Protein AF-A0A4Q3T4F9-F1 (afdb_monomer)

Solvent-accessible surface area (backbone atoms only — not comparable to full-atom values): 6175 Å² total; per-residue (Å²): 140,79,89,78,76,69,54,45,99,84,72,45,72,65,74,54,97,85,50,76,63,97,43,65,68,60,47,43,53,51,52,50,53,52,36,54,63,43,29,78,71,33,32,53,59,31,52,53,52,28,49,50,46,20,66,79,39,46,93,71,23,62,58,42,46,61,54,46,51,53,51,34,60,75,70,67,57,62,84,70,32,74,83,72,74,56,79,90,73,53,77,77,74,72,76,73,76,90,122

Mean predicted aligned error: 14.4 Å

pLDDT: mean 73.66, std 17.94, range [40.06, 94.56]

Radius of gyration: 20.24 Å; Cα contacts (8 Å, |Δi|>4): 70; chains: 1; bounding box: 50×38×46 Å

Structure (mmCIF, N/CA/C/O backbone):
data_AF-A0A4Q3T4F9-F1
#
_entry.id   AF-A0A4Q3T4F9-F1
#
loop_
_atom_site.group_PDB
_atom_site.id
_atom_site.type_symbol
_atom_site.label_atom_id
_atom_site.label_alt_id
_atom_site.label_comp_id
_atom_site.label_asym_id
_atom_site.label_entity_id
_atom_site.label_seq_id
_atom_site.pdbx_PDB_ins_code
_atom_site.Cartn_x
_atom_site.Cartn_y
_atom_site.Cartn_z
_atom_site.occupancy
_atom_site.B_iso_or_equiv
_atom_site.auth_seq_id
_atom_site.auth_comp_id
_atom_site.auth_asym_id
_atom_site.auth_atom_id
_atom_site.pdbx_PDB_model_num
ATOM 1 N N . MET A 1 1 ? 13.235 -5.411 -29.413 1.00 44.59 1 MET A N 1
ATOM 2 C CA . MET A 1 1 ? 12.449 -4.609 -28.454 1.00 44.59 1 MET A CA 1
ATOM 3 C C . MET A 1 1 ? 13.229 -3.352 -28.124 1.00 44.59 1 MET A C 1
ATOM 5 O O . MET A 1 1 ? 14.224 -3.461 -27.426 1.00 44.59 1 MET A O 1
ATOM 9 N N . ILE A 1 2 ? 12.836 -2.198 -28.664 1.00 44.75 2 ILE A N 1
ATOM 10 C CA . ILE A 1 2 ? 13.260 -0.886 -28.153 1.00 44.75 2 ILE A CA 1
ATOM 11 C C . ILE A 1 2 ? 12.055 0.035 -28.346 1.00 44.75 2 ILE A C 1
ATOM 13 O O . ILE A 1 2 ? 11.827 0.533 -29.448 1.00 44.75 2 ILE A O 1
ATOM 17 N N . GLU A 1 3 ? 11.247 0.207 -27.303 1.00 48.50 3 GLU A N 1
ATOM 18 C CA . GLU A 1 3 ? 10.220 1.247 -27.289 1.00 48.50 3 GLU A CA 1
ATOM 19 C C . GLU A 1 3 ? 10.934 2.602 -27.185 1.00 48.50 3 GLU A C 1
ATOM 21 O O . GLU A 1 3 ? 11.510 2.959 -26.159 1.00 48.50 3 GLU A O 1
ATOM 26 N N . LYS A 1 4 ? 10.984 3.339 -28.300 1.00 53.81 4 LYS A N 1
ATOM 27 C CA . LYS A 1 4 ? 11.491 4.713 -28.337 1.00 53.81 4 LYS A CA 1
ATOM 28 C C . LYS A 1 4 ? 10.391 5.635 -27.823 1.00 53.81 4 LYS A C 1
ATOM 30 O O . LYS A 1 4 ? 9.454 5.938 -28.556 1.00 53.81 4 LYS A O 1
ATOM 35 N N . HIS A 1 5 ? 10.504 6.090 -26.581 1.00 54.09 5 HIS A N 1
ATOM 36 C CA . HIS A 1 5 ? 9.630 7.148 -26.079 1.00 54.09 5 HIS A CA 1
ATOM 37 C C . HIS A 1 5 ? 9.833 8.444 -26.892 1.00 54.09 5 HIS A C 1
ATOM 39 O O . HIS A 1 5 ? 10.984 8.801 -27.173 1.00 54.09 5 HIS A O 1
ATOM 45 N N . PRO A 1 6 ? 8.754 9.153 -27.274 1.00 54.19 6 PRO A N 1
ATOM 46 C CA . PRO A 1 6 ? 8.858 10.407 -28.012 1.00 54.19 6 PRO A CA 1
ATOM 47 C C . PRO A 1 6 ? 9.466 11.514 -27.133 1.00 54.19 6 PRO A C 1
ATOM 49 O O . PRO A 1 6 ? 9.087 11.699 -25.974 1.00 54.19 6 PRO A O 1
ATOM 52 N N . LYS A 1 7 ? 10.434 12.242 -27.695 1.00 57.53 7 LYS A N 1
ATOM 53 C CA . LYS A 1 7 ? 11.098 13.407 -27.090 1.00 57.53 7 LYS A CA 1
ATOM 54 C C . LYS A 1 7 ? 10.710 14.661 -27.874 1.00 57.53 7 LYS A C 1
ATOM 56 O O . LYS A 1 7 ? 10.468 14.556 -29.073 1.00 57.53 7 LYS A O 1
ATOM 61 N N . ASP A 1 8 ? 10.638 15.806 -27.202 1.00 58.75 8 ASP A N 1
ATOM 62 C CA . ASP A 1 8 ? 10.464 17.106 -27.851 1.00 58.75 8 ASP A CA 1
ATOM 63 C C . ASP A 1 8 ? 11.755 17.562 -28.552 1.00 58.75 8 ASP A C 1
ATOM 65 O O . ASP A 1 8 ? 12.814 16.938 -28.422 1.00 58.75 8 ASP A O 1
ATOM 69 N N . ASP A 1 9 ? 11.670 18.673 -29.287 1.00 53.84 9 ASP A N 1
ATOM 70 C CA . ASP A 1 9 ? 12.782 19.259 -30.049 1.00 53.84 9 ASP A CA 1
ATOM 71 C C . ASP A 1 9 ? 13.955 19.734 -29.166 1.00 53.84 9 ASP A C 1
ATOM 73 O O . ASP A 1 9 ? 15.025 20.067 -29.673 1.00 53.84 9 ASP A O 1
ATOM 77 N N . GLN A 1 10 ? 13.790 19.735 -27.838 1.00 58.56 10 GLN A N 1
ATOM 78 C CA . GLN A 1 10 ? 14.838 20.031 -26.855 1.00 58.56 10 GLN A CA 1
ATOM 79 C C . GLN A 1 10 ? 15.413 18.756 -26.211 1.00 58.56 10 GLN A C 1
ATOM 81 O O . GLN A 1 10 ? 16.222 18.828 -25.285 1.00 58.56 10 GLN A O 1
ATOM 86 N N . GLY A 1 11 ? 15.017 17.574 -26.694 1.00 55.97 11 GLY A N 1
ATOM 87 C CA . GLY A 1 11 ? 15.456 16.279 -26.178 1.00 55.97 11 GLY A CA 1
ATOM 88 C C . GLY A 1 11 ? 14.825 15.895 -24.838 1.00 55.97 11 GLY A C 1
ATOM 89 O O . GLY A 1 11 ? 15.233 14.892 -24.239 1.00 55.97 11 GLY A O 1
ATOM 90 N N . LYS A 1 12 ? 13.834 16.652 -24.364 1.00 49.50 12 LYS A N 1
ATOM 91 C CA . LYS A 1 12 ? 13.106 16.398 -23.125 1.00 49.50 12 LYS A CA 1
ATOM 92 C C . LYS A 1 12 ? 11.921 15.477 -23.419 1.00 49.50 12 LYS A C 1
ATOM 94 O O . LYS A 1 12 ? 11.296 15.522 -24.474 1.00 49.50 12 LYS A O 1
ATOM 99 N N . LEU A 1 13 ? 11.654 14.548 -22.505 1.00 56.16 13 LEU A N 1
ATOM 100 C CA . LEU A 1 13 ? 10.551 13.599 -22.664 1.00 56.16 13 LEU A CA 1
ATOM 101 C C . LEU A 1 13 ? 9.219 14.352 -22.609 1.00 56.16 13 LEU A C 1
ATOM 103 O O . LEU A 1 13 ? 8.953 15.071 -21.642 1.00 56.16 13 LEU A O 1
ATOM 107 N N . VAL A 1 14 ? 8.387 14.168 -23.635 1.00 51.84 14 VAL A N 1
ATOM 108 C CA . VAL A 1 14 ? 7.041 14.746 -23.680 1.00 51.84 14 VAL A CA 1
ATOM 109 C C . VAL A 1 14 ? 6.177 13.982 -22.680 1.00 51.84 14 VAL A C 1
ATOM 111 O O . VAL A 1 14 ? 5.746 12.858 -22.931 1.00 51.84 14 VAL A O 1
ATOM 114 N N . MET A 1 15 ? 5.967 14.574 -21.505 1.00 48.34 15 MET A N 1
ATOM 115 C CA . MET A 1 15 ? 5.084 14.027 -20.477 1.00 48.34 15 MET A CA 1
ATOM 116 C C . MET A 1 15 ? 3.634 14.342 -20.864 1.00 48.34 15 MET A C 1
ATOM 118 O O . MET A 1 15 ? 3.201 15.490 -20.786 1.00 48.34 15 MET A O 1
ATOM 122 N N . PHE A 1 16 ? 2.879 13.328 -21.286 1.00 45.28 16 PHE A N 1
ATOM 123 C CA . PHE A 1 16 ? 1.426 13.423 -21.445 1.00 45.28 16 PHE A CA 1
ATOM 124 C C . PHE A 1 16 ? 0.743 13.621 -20.073 1.00 45.28 16 PHE A C 1
ATOM 126 O O . PHE A 1 16 ? 1.261 13.145 -19.061 1.00 45.28 16 PHE A O 1
ATOM 133 N N . PRO A 1 17 ? -0.424 14.282 -19.981 1.00 40.06 17 PRO A N 1
ATOM 134 C CA . PRO A 1 17 ? -1.203 14.283 -18.748 1.00 40.06 17 PRO A CA 1
ATOM 135 C C . PRO A 1 17 ? -1.707 12.853 -18.504 1.00 40.06 17 PRO A C 1
ATOM 137 O O . PRO A 1 17 ? -2.483 12.326 -19.295 1.00 40.06 17 PRO A O 1
ATOM 140 N N . GLY A 1 18 ? -1.188 12.205 -17.457 1.00 47.88 18 GLY A N 1
ATOM 1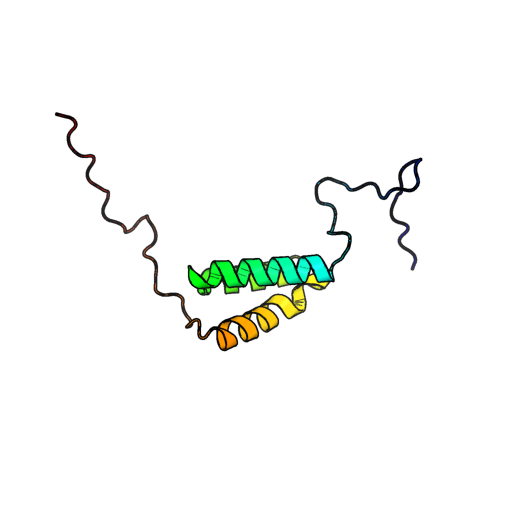41 C CA . GLY A 1 18 ? -1.270 10.750 -17.245 1.00 47.88 18 GLY A CA 1
ATOM 142 C C . GLY A 1 18 ? 0.068 10.015 -17.406 1.00 47.88 18 GLY A C 1
ATOM 143 O O . GLY A 1 18 ? 0.102 8.788 -17.346 1.00 47.88 18 GLY A O 1
ATOM 144 N N . ALA A 1 19 ? 1.172 10.741 -17.618 1.00 46.16 19 ALA A N 1
ATOM 145 C CA . ALA A 1 19 ? 2.476 10.141 -17.834 1.00 46.16 19 ALA A CA 1
ATOM 146 C C . ALA A 1 19 ? 2.952 9.338 -16.609 1.00 46.16 19 ALA A C 1
ATOM 148 O O . ALA A 1 19 ? 2.877 9.835 -15.478 1.00 46.16 19 ALA A O 1
ATOM 149 N N . PRO A 1 20 ? 3.486 8.124 -16.835 1.00 48.81 20 PRO A N 1
ATOM 150 C CA . PRO A 1 20 ? 4.146 7.339 -15.808 1.00 48.81 20 PRO A CA 1
ATOM 151 C C . PRO A 1 20 ? 5.192 8.207 -15.107 1.00 48.81 20 PRO A C 1
ATOM 153 O O . PRO A 1 20 ? 5.974 8.895 -15.765 1.00 48.81 20 PRO A O 1
ATOM 156 N N . CYS A 1 21 ? 5.210 8.186 -13.773 1.00 54.44 21 CYS A N 1
ATOM 157 C CA . CYS A 1 21 ? 6.348 8.696 -13.018 1.00 54.44 21 CYS A CA 1
ATOM 158 C C . CYS A 1 21 ? 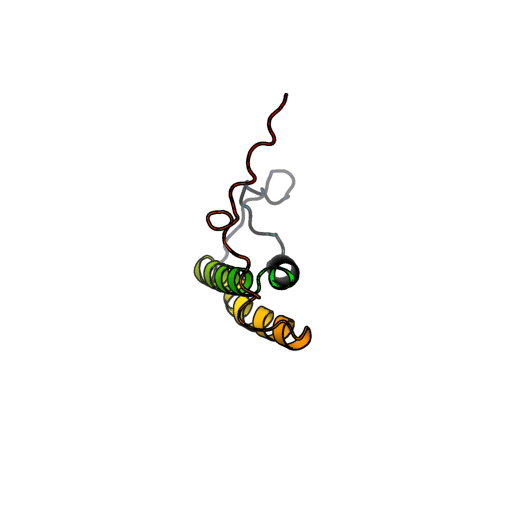7.634 8.193 -13.693 1.00 54.44 21 CYS A C 1
ATOM 160 O O . CYS A 1 21 ? 7.768 6.993 -13.935 1.00 54.44 21 CYS A O 1
ATOM 162 N N . ALA A 1 22 ? 8.564 9.100 -14.008 1.00 59.97 22 ALA A N 1
ATOM 163 C CA . ALA A 1 22 ? 9.812 8.765 -14.697 1.00 59.97 22 ALA A CA 1
ATOM 164 C C . ALA A 1 22 ? 10.671 7.735 -13.928 1.00 59.97 22 ALA A C 1
ATOM 166 O O . ALA A 1 22 ? 11.654 7.226 -14.464 1.00 59.97 22 ALA A O 1
ATOM 167 N N . GLN A 1 23 ? 10.304 7.434 -12.677 1.00 76.38 23 GLN A N 1
ATOM 168 C CA . GLN A 1 23 ? 10.975 6.510 -11.774 1.00 76.38 23 GLN A CA 1
ATOM 169 C C . GLN A 1 23 ? 9.947 5.577 -11.099 1.00 76.38 23 GLN A C 1
ATOM 171 O O . GLN A 1 23 ? 9.404 5.911 -10.044 1.00 76.38 23 GLN A O 1
ATOM 176 N N . PRO A 1 24 ? 9.684 4.379 -11.656 1.00 78.00 24 PRO A N 1
ATOM 177 C CA . PRO A 1 24 ? 8.694 3.439 -11.115 1.00 78.00 24 PRO A CA 1
ATOM 178 C C . PRO A 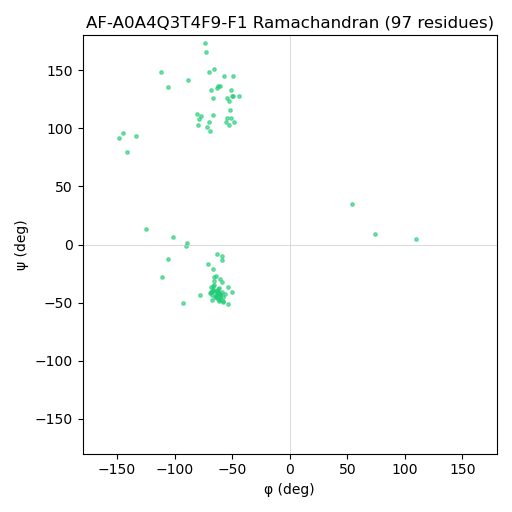1 24 ? 8.900 3.099 -9.631 1.00 78.00 24 PRO A C 1
ATOM 180 O O . PRO A 1 24 ? 7.936 3.013 -8.876 1.00 78.00 24 PRO A O 1
ATOM 183 N N . ALA A 1 25 ? 10.157 2.986 -9.190 1.00 82.00 25 ALA A N 1
ATOM 184 C CA . ALA A 1 25 ? 10.499 2.724 -7.792 1.00 82.00 25 ALA A CA 1
ATOM 185 C C . ALA A 1 25 ? 10.121 3.884 -6.852 1.00 82.00 25 ALA A C 1
ATOM 187 O O . ALA A 1 25 ? 9.639 3.658 -5.743 1.00 82.00 25 ALA A O 1
ATOM 188 N N . GLU A 1 26 ? 10.301 5.131 -7.293 1.00 86.25 26 GLU A N 1
ATOM 189 C CA . GLU A 1 26 ? 9.916 6.308 -6.509 1.00 86.25 26 GLU A CA 1
ATOM 190 C C . GLU A 1 26 ? 8.392 6.398 -6.384 1.00 86.25 26 GLU A C 1
ATOM 192 O O . GLU A 1 26 ? 7.864 6.686 -5.309 1.00 86.25 26 GLU A O 1
ATOM 197 N N . HIS A 1 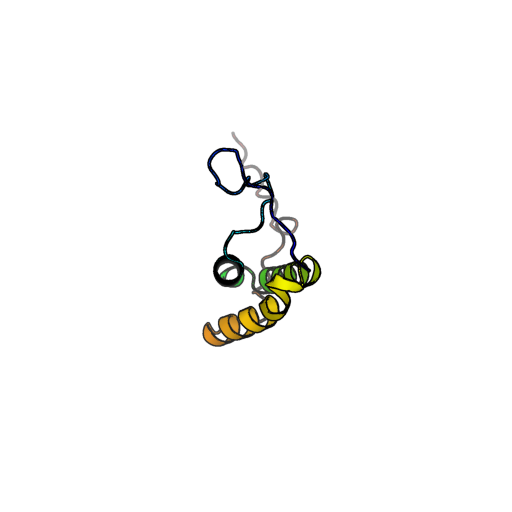27 ? 7.681 6.104 -7.475 1.00 85.94 27 HIS A N 1
ATOM 198 C CA . HIS A 1 27 ? 6.225 6.042 -7.469 1.00 85.94 27 HIS A CA 1
ATOM 199 C C . HIS A 1 27 ? 5.723 4.971 -6.506 1.00 85.94 27 HIS A C 1
ATOM 201 O O . HIS A 1 27 ? 4.899 5.278 -5.651 1.00 85.94 27 HIS A O 1
ATOM 207 N N . PHE A 1 28 ? 6.284 3.762 -6.575 1.00 89.62 28 PHE A N 1
ATOM 208 C CA . PHE A 1 28 ? 5.968 2.677 -5.651 1.00 89.62 28 PHE A CA 1
ATOM 209 C C . PHE A 1 28 ? 6.142 3.099 -4.191 1.00 89.62 28 PHE A C 1
ATOM 211 O O . PHE A 1 28 ? 5.214 2.962 -3.396 1.00 89.62 28 PHE A O 1
ATOM 218 N N . ALA A 1 29 ? 7.296 3.676 -3.845 1.00 89.94 29 ALA A N 1
ATOM 219 C CA . ALA A 1 29 ? 7.583 4.113 -2.482 1.00 89.94 29 ALA A CA 1
ATOM 220 C C . ALA A 1 29 ? 6.611 5.205 -1.998 1.00 89.94 29 ALA A C 1
ATOM 222 O O . ALA A 1 29 ? 6.143 5.163 -0.859 1.00 89.94 29 ALA A O 1
ATOM 223 N N . LYS A 1 30 ? 6.271 6.168 -2.865 1.00 91.81 30 LYS A N 1
ATOM 224 C CA . LYS A 1 30 ? 5.286 7.218 -2.563 1.00 91.81 30 LYS A CA 1
ATOM 225 C C . LYS A 1 30 ? 3.891 6.640 -2.354 1.00 91.81 30 LYS A C 1
ATOM 227 O O . LYS A 1 30 ? 3.231 7.006 -1.385 1.00 91.81 30 LYS A O 1
ATOM 232 N N . THR A 1 31 ? 3.460 5.730 -3.224 1.00 92.06 31 THR A N 1
ATOM 233 C CA . THR A 1 31 ? 2.164 5.055 -3.109 1.00 92.06 31 THR A CA 1
ATOM 234 C C . THR A 1 31 ? 2.090 4.232 -1.829 1.00 92.06 31 THR A C 1
ATOM 236 O O . THR A 1 31 ? 1.119 4.359 -1.090 1.00 92.06 31 THR A O 1
ATOM 239 N N . LEU A 1 32 ? 3.127 3.449 -1.517 1.00 93.88 32 LEU A N 1
ATOM 240 C CA . LEU A 1 32 ? 3.197 2.673 -0.281 1.00 93.88 32 LEU A CA 1
ATOM 241 C C . LEU A 1 32 ? 3.090 3.577 0.950 1.00 93.88 32 LEU A C 1
ATOM 243 O O . LEU A 1 32 ? 2.251 3.336 1.813 1.00 93.88 32 LEU A O 1
ATOM 247 N N . ARG A 1 33 ? 3.878 4.6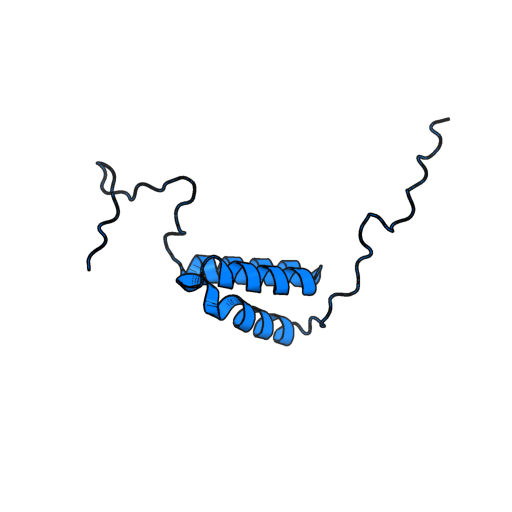58 1.003 1.00 93.81 33 ARG A N 1
ATOM 248 C CA . ARG A 1 33 ? 3.827 5.622 2.109 1.00 93.81 33 ARG A CA 1
ATOM 249 C C . ARG A 1 33 ? 2.435 6.228 2.273 1.00 93.81 33 ARG A C 1
ATOM 251 O O . ARG A 1 33 ? 1.926 6.291 3.384 1.00 93.81 33 ARG A O 1
ATOM 258 N N . HIS A 1 34 ? 1.810 6.622 1.169 1.00 94.06 34 HIS A N 1
ATOM 259 C CA . HIS A 1 34 ? 0.466 7.184 1.185 1.00 94.06 34 HIS A CA 1
ATOM 260 C C . HIS A 1 34 ? -0.573 6.200 1.737 1.00 94.06 34 HIS A C 1
ATOM 262 O O . HIS A 1 34 ? -1.428 6.584 2.529 1.00 94.06 34 HIS A O 1
ATOM 268 N N . LEU A 1 35 ? -0.484 4.925 1.352 1.00 92.75 35 LEU A N 1
ATOM 269 C CA . LEU A 1 35 ? -1.378 3.883 1.853 1.00 92.75 35 LEU A CA 1
ATOM 270 C C . LEU A 1 35 ? -1.148 3.585 3.335 1.00 92.75 35 LEU A C 1
ATOM 272 O O . LEU A 1 35 ? -2.114 3.353 4.052 1.00 92.75 35 LEU A O 1
ATOM 276 N N . VAL A 1 36 ? 0.099 3.633 3.805 1.00 93.81 36 VAL A N 1
ATOM 277 C CA . VAL A 1 36 ? 0.426 3.499 5.232 1.00 93.81 36 VAL A CA 1
ATOM 278 C C . VAL A 1 36 ? -0.160 4.656 6.043 1.00 93.81 36 VAL A C 1
ATOM 280 O O . VAL A 1 36 ? -0.783 4.412 7.075 1.00 93.81 36 VAL A O 1
ATOM 283 N N . ASP A 1 37 ? -0.023 5.896 5.566 1.00 90.56 37 ASP A N 1
ATOM 284 C CA . ASP A 1 37 ? -0.622 7.069 6.213 1.00 90.56 37 ASP A CA 1
ATOM 285 C C . ASP A 1 37 ? -2.156 6.931 6.275 1.00 90.56 37 ASP A C 1
ATOM 287 O O . ASP A 1 37 ? -2.767 7.161 7.318 1.00 90.56 37 ASP A O 1
ATOM 291 N N . PHE A 1 38 ? -2.783 6.468 5.187 1.00 87.44 38 PHE A N 1
ATOM 292 C CA . PHE A 1 38 ? -4.221 6.192 5.152 1.00 87.44 38 PHE A CA 1
ATOM 293 C C . PHE A 1 38 ? -4.644 5.041 6.062 1.00 87.44 38 PHE A C 1
ATOM 295 O O . PHE A 1 38 ? -5.724 5.095 6.644 1.00 87.44 38 PHE A O 1
ATOM 302 N N . ALA A 1 39 ? -3.812 4.014 6.217 1.00 89.00 39 ALA A N 1
ATOM 303 C CA . ALA A 1 39 ? -4.142 2.850 7.027 1.00 89.00 39 ALA A CA 1
ATOM 304 C C . ALA A 1 39 ? -4.256 3.163 8.524 1.00 89.00 39 ALA A C 1
ATOM 306 O O . ALA A 1 39 ? -4.921 2.422 9.247 1.00 89.00 39 ALA A O 1
ATOM 307 N N . GLN A 1 40 ? -3.659 4.268 8.984 1.00 86.06 40 GLN A N 1
ATOM 308 C CA . GLN A 1 40 ? -3.873 4.781 10.340 1.00 86.06 40 GLN A CA 1
ATOM 309 C C . GLN A 1 40 ? -5.327 5.221 10.570 1.00 86.06 40 GLN A C 1
ATOM 311 O O . GLN A 1 40 ? -5.802 5.194 11.703 1.00 86.06 40 GLN A O 1
ATOM 316 N N . LEU A 1 41 ? -6.026 5.623 9.503 1.00 86.00 41 LEU A N 1
ATOM 317 C CA . LEU A 1 41 ? -7.445 5.979 9.524 1.00 86.00 41 LEU A CA 1
ATOM 318 C C . LEU A 1 41 ? -8.314 4.765 9.185 1.00 86.00 41 LEU A C 1
ATOM 320 O O . LEU A 1 41 ? -9.254 4.453 9.908 1.00 86.00 41 LEU A O 1
ATOM 324 N N . ASP A 1 42 ? -7.988 4.086 8.083 1.00 86.50 42 ASP A N 1
ATOM 325 C CA . ASP A 1 42 ? -8.722 2.931 7.578 1.00 86.50 42 ASP A CA 1
ATOM 326 C C . ASP A 1 42 ? -7.787 1.939 6.865 1.00 86.50 42 ASP A C 1
ATOM 328 O O . ASP A 1 42 ? -7.530 2.002 5.658 1.00 86.50 42 ASP A O 1
ATOM 332 N N . ALA A 1 43 ? -7.282 0.978 7.636 1.00 87.44 43 ALA A N 1
ATOM 333 C CA . ALA A 1 43 ? -6.510 -0.152 7.136 1.00 87.44 43 ALA A CA 1
ATOM 334 C C . ALA A 1 43 ? -7.272 -1.013 6.109 1.00 87.44 43 ALA A C 1
ATOM 336 O O . ALA A 1 43 ? -6.646 -1.557 5.201 1.00 87.44 43 ALA A O 1
ATOM 337 N N . GLY A 1 44 ? -8.600 -1.141 6.215 1.00 86.81 44 GLY A N 1
ATOM 338 C CA . GLY A 1 44 ? -9.396 -1.937 5.277 1.00 86.81 44 GLY A CA 1
ATOM 339 C C . GLY A 1 44 ? -9.411 -1.309 3.886 1.00 86.81 4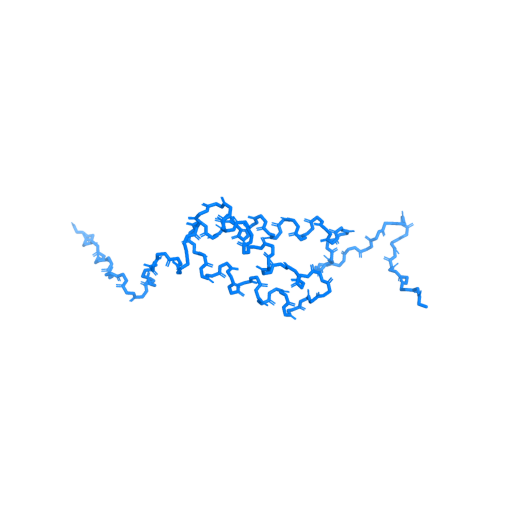4 GLY A C 1
ATOM 340 O O . GLY A 1 44 ? -9.116 -1.979 2.892 1.00 86.81 44 GLY A O 1
ATOM 341 N N . TYR A 1 45 ? -9.663 -0.001 3.828 1.00 87.94 45 TYR A N 1
ATOM 342 C CA . TYR A 1 45 ? -9.595 0.769 2.590 1.00 87.94 45 TYR A CA 1
ATOM 343 C C . TYR A 1 45 ? -8.192 0.737 1.971 1.00 87.94 45 TYR A C 1
ATOM 345 O O . TYR A 1 45 ? -8.056 0.478 0.774 1.00 87.94 45 TYR A O 1
ATOM 353 N N . ALA A 1 46 ? -7.140 0.929 2.775 1.00 90.31 46 ALA A N 1
ATOM 354 C CA . ALA A 1 46 ? -5.763 0.902 2.284 1.00 90.31 46 ALA A CA 1
ATOM 355 C C . ALA A 1 46 ? -5.400 -0.446 1.626 1.00 90.31 46 ALA A C 1
ATOM 357 O O . ALA A 1 46 ? -4.781 -0.469 0.561 1.00 90.31 46 ALA A O 1
ATOM 358 N N . ILE A 1 47 ? -5.837 -1.566 2.213 1.00 90.62 47 ILE A N 1
ATOM 359 C CA . ILE A 1 47 ? -5.627 -2.917 1.664 1.00 90.62 47 ILE A CA 1
ATOM 360 C C . ILE A 1 47 ? -6.410 -3.124 0.359 1.00 90.62 47 ILE A C 1
ATOM 362 O O . ILE A 1 47 ? -5.852 -3.653 -0.610 1.00 90.62 47 ILE A O 1
ATOM 366 N N . SER A 1 48 ? -7.676 -2.687 0.304 1.00 88.88 48 SER A N 1
ATOM 367 C CA . SER A 1 48 ? -8.477 -2.739 -0.931 1.00 88.88 48 SER A CA 1
ATOM 368 C C . SER A 1 48 ? -7.787 -1.959 -2.044 1.00 88.88 48 SER A C 1
ATOM 370 O O . SER A 1 48 ? -7.554 -2.482 -3.133 1.00 88.88 48 SER A O 1
ATOM 372 N N . ARG A 1 49 ? -7.352 -0.731 -1.739 1.00 90.62 49 ARG A N 1
ATOM 373 C CA . ARG A 1 49 ? -6.725 0.153 -2.719 1.00 90.62 49 ARG A CA 1
ATOM 374 C C . ARG A 1 49 ? -5.370 -0.362 -3.201 1.00 90.62 49 ARG A C 1
ATOM 376 O O . ARG A 1 49 ? -5.051 -0.211 -4.382 1.00 90.62 49 ARG A O 1
ATOM 383 N N . ALA A 1 50 ? -4.585 -0.995 -2.328 1.00 92.19 50 ALA A N 1
ATOM 384 C CA . ALA A 1 50 ? -3.354 -1.680 -2.721 1.00 92.19 50 ALA A CA 1
ATOM 385 C C . ALA A 1 50 ? -3.629 -2.816 -3.722 1.00 92.19 50 ALA A C 1
ATOM 387 O O . ALA A 1 50 ? -2.922 -2.939 -4.722 1.00 92.19 50 ALA A O 1
ATOM 388 N N . SER A 1 51 ? -4.677 -3.610 -3.479 1.00 91.44 51 SER A N 1
ATOM 389 C CA . SER A 1 51 ? -5.069 -4.744 -4.329 1.00 91.44 51 SER A CA 1
ATOM 390 C C . SER A 1 51 ? -5.602 -4.295 -5.693 1.00 91.44 51 SER A C 1
ATOM 392 O O . SER A 1 51 ? -5.249 -4.875 -6.723 1.00 91.44 51 SER A O 1
ATOM 394 N N . GLU A 1 52 ? -6.400 -3.226 -5.718 1.00 89.31 52 GLU A N 1
ATOM 395 C CA . GLU A 1 52 ? -6.848 -2.571 -6.953 1.00 89.31 52 GLU A CA 1
ATOM 396 C C . GLU A 1 52 ? -5.654 -2.049 -7.757 1.00 89.31 52 GLU A C 1
ATOM 398 O O . GLU A 1 52 ? -5.517 -2.366 -8.933 1.00 89.31 52 GLU A O 1
ATOM 403 N N . SER A 1 53 ? -4.724 -1.342 -7.107 1.00 88.12 53 SER A N 1
ATOM 404 C CA . SER A 1 53 ? -3.542 -0.776 -7.774 1.00 88.12 53 SER A CA 1
ATOM 405 C C . SER A 1 53 ? -2.634 -1.863 -8.369 1.00 88.12 53 SER A C 1
ATOM 407 O O . SER A 1 53 ? -2.103 -1.700 -9.469 1.00 88.12 53 SER A O 1
ATOM 409 N N . ALA A 1 54 ? -2.483 -2.994 -7.668 1.00 90.06 54 ALA A N 1
ATOM 410 C CA . ALA A 1 54 ? -1.770 -4.172 -8.160 1.00 90.06 54 ALA A CA 1
ATOM 411 C C . ALA A 1 54 ? -2.467 -4.837 -9.359 1.00 90.06 54 ALA A C 1
ATOM 413 O O . ALA A 1 54 ? -1.797 -5.409 -10.220 1.00 90.06 54 ALA A O 1
ATOM 414 N N . SER A 1 55 ? -3.798 -4.756 -9.425 1.00 85.69 55 SER A N 1
ATOM 415 C CA . SER A 1 55 ? -4.597 -5.288 -10.534 1.00 85.69 55 SER A CA 1
ATOM 416 C C . SER A 1 55 ? -4.546 -4.371 -11.759 1.00 85.69 55 SER A C 1
ATOM 418 O O . SER A 1 55 ? -4.336 -4.856 -12.869 1.00 85.69 55 SER A O 1
ATOM 420 N N . ASP A 1 56 ? -4.659 -3.057 -11.549 1.00 85.81 56 ASP A N 1
ATOM 421 C CA . ASP A 1 56 ? -4.637 -2.033 -12.601 1.00 85.81 56 ASP A CA 1
ATOM 422 C C . ASP A 1 56 ? -3.265 -1.937 -13.281 1.00 85.81 56 ASP A C 1
ATOM 424 O O . ASP A 1 56 ? -3.170 -1.778 -14.498 1.00 85.81 56 ASP A O 1
ATOM 428 N N . ASN A 1 57 ? -2.181 -2.039 -12.505 1.00 84.25 57 ASN A N 1
ATOM 429 C CA . ASN A 1 57 ? -0.822 -2.006 -13.036 1.00 84.25 57 ASN A CA 1
ATOM 430 C C . ASN A 1 57 ? 0.098 -2.986 -12.302 1.00 84.25 57 ASN A C 1
ATOM 432 O O . ASN A 1 57 ? 0.937 -2.628 -11.468 1.00 84.25 57 ASN A O 1
ATOM 436 N N . ARG A 1 58 ? -0.030 -4.254 -12.691 1.00 83.06 58 ARG A N 1
ATOM 437 C CA . ARG A 1 58 ? 0.747 -5.367 -12.137 1.00 83.06 58 ARG A CA 1
ATOM 438 C C . ARG A 1 58 ? 2.254 -5.216 -12.330 1.00 83.06 58 ARG A C 1
ATOM 440 O O . ARG A 1 58 ? 3.020 -5.690 -11.503 1.00 83.06 58 ARG A O 1
ATOM 447 N N . LEU A 1 59 ? 2.686 -4.547 -13.396 1.00 81.81 59 LEU A N 1
ATOM 448 C CA . LEU A 1 59 ? 4.105 -4.383 -13.717 1.00 81.81 59 LEU A CA 1
ATOM 449 C C . LEU A 1 59 ? 4.827 -3.526 -12.668 1.00 81.81 59 LEU A C 1
ATOM 451 O O . LEU A 1 59 ? 6.027 -3.677 -12.465 1.00 81.81 59 LEU A O 1
ATOM 455 N N . TRP A 1 60 ? 4.094 -2.621 -12.016 1.00 81.69 60 TRP A N 1
ATOM 456 C CA . TRP A 1 60 ? 4.645 -1.655 -11.069 1.00 81.69 60 TRP A CA 1
ATOM 457 C C . TRP A 1 60 ? 4.239 -1.915 -9.623 1.00 81.69 60 TRP A C 1
ATOM 459 O O . TRP A 1 60 ? 4.983 -1.551 -8.719 1.00 81.69 60 TRP A O 1
ATOM 469 N N . PHE A 1 61 ? 3.074 -2.524 -9.397 1.00 88.50 61 PHE A N 1
ATOM 470 C CA . PHE A 1 61 ? 2.474 -2.639 -8.068 1.00 88.50 61 PHE A CA 1
ATOM 471 C C . PHE A 1 61 ? 2.154 -4.074 -7.645 1.00 88.50 61 PHE A C 1
ATOM 473 O O . PHE A 1 61 ? 1.458 -4.249 -6.650 1.00 88.50 61 PHE A O 1
ATOM 480 N N . ALA A 1 62 ? 2.658 -5.103 -8.342 1.00 88.12 62 ALA A N 1
ATOM 481 C CA . ALA A 1 62 ? 2.432 -6.500 -7.946 1.00 88.12 62 ALA A CA 1
ATOM 482 C C . ALA A 1 62 ? 2.760 -6.759 -6.465 1.00 88.12 62 ALA A C 1
ATOM 484 O O . ALA A 1 62 ? 1.991 -7.427 -5.778 1.00 88.12 62 ALA A O 1
ATOM 485 N N . ASP A 1 63 ? 3.850 -6.169 -5.972 1.00 92.00 63 ASP A N 1
ATOM 486 C CA . ASP A 1 63 ? 4.329 -6.366 -4.601 1.00 92.00 63 ASP A CA 1
ATOM 487 C C . ASP A 1 63 ? 3.750 -5.354 -3.599 1.00 92.00 63 ASP A C 1
ATOM 489 O O . ASP A 1 63 ? 4.038 -5.425 -2.405 1.00 92.00 63 ASP A O 1
ATOM 493 N N . LEU A 1 64 ? 2.918 -4.408 -4.050 1.00 92.31 64 LEU A N 1
ATOM 494 C CA . LEU A 1 64 ? 2.376 -3.341 -3.204 1.00 92.31 64 LEU A CA 1
ATOM 495 C C . LEU A 1 64 ? 1.527 -3.876 -2.034 1.00 92.31 64 LEU A C 1
ATOM 497 O O . LEU A 1 64 ? 1.714 -3.384 -0.920 1.00 92.31 64 LEU A O 1
ATOM 501 N N . PRO A 1 65 ? 0.645 -4.884 -2.212 1.00 93.94 65 PRO A N 1
ATOM 502 C CA . PRO A 1 65 ? -0.127 -5.435 -1.098 1.00 93.94 65 PRO A CA 1
ATOM 503 C C . PRO A 1 65 ? 0.758 -6.102 -0.041 1.00 93.94 65 PRO A C 1
ATOM 505 O O . PRO A 1 65 ? 0.531 -5.921 1.153 1.00 93.94 65 PRO A O 1
ATOM 508 N N . ALA A 1 66 ? 1.789 -6.836 -0.471 1.00 93.94 66 ALA A N 1
ATOM 509 C CA . ALA A 1 66 ? 2.728 -7.499 0.430 1.00 93.94 66 ALA A CA 1
ATOM 510 C C . ALA A 1 66 ? 3.608 -6.483 1.173 1.00 93.94 66 ALA A C 1
ATOM 512 O O . ALA A 1 66 ? 3.804 -6.596 2.380 1.00 93.94 66 ALA A O 1
ATOM 513 N N . ALA A 1 67 ? 4.090 -5.449 0.479 1.00 94.56 67 ALA A N 1
ATOM 514 C CA . ALA A 1 67 ? 4.853 -4.372 1.101 1.00 94.56 67 ALA A CA 1
ATOM 515 C C . ALA A 1 67 ? 4.014 -3.600 2.133 1.00 94.56 67 ALA A C 1
ATOM 517 O O . ALA A 1 67 ? 4.501 -3.290 3.219 1.00 94.56 67 ALA A O 1
ATOM 518 N N . LEU A 1 68 ? 2.737 -3.344 1.828 1.00 94.25 68 LEU A N 1
ATOM 519 C CA . LEU A 1 68 ? 1.813 -2.733 2.779 1.00 94.25 68 LEU A CA 1
ATOM 520 C C . LEU A 1 68 ? 1.601 -3.634 4.001 1.00 94.25 68 LEU A C 1
ATOM 522 O O . LEU A 1 68 ? 1.650 -3.144 5.121 1.00 94.25 68 LEU A O 1
ATOM 526 N N . ASP A 1 69 ? 1.420 -4.943 3.816 1.00 92.44 69 ASP A N 1
ATOM 527 C CA . ASP A 1 69 ? 1.260 -5.904 4.916 1.00 92.44 69 ASP A CA 1
ATOM 528 C C . ASP A 1 69 ? 2.426 -5.874 5.918 1.00 92.44 69 ASP A C 1
ATOM 530 O O . ASP A 1 69 ? 2.214 -5.855 7.136 1.00 92.44 69 ASP A O 1
ATOM 534 N N . VAL A 1 70 ? 3.655 -5.788 5.403 1.00 93.62 70 VAL A N 1
ATOM 535 C CA . VAL A 1 70 ? 4.869 -5.657 6.217 1.00 93.62 70 VAL A CA 1
ATOM 536 C C . VAL A 1 70 ? 4.854 -4.361 7.029 1.00 93.62 70 VAL A C 1
ATOM 538 O O . VAL A 1 70 ? 5.108 -4.395 8.234 1.00 93.62 70 VAL A O 1
ATOM 541 N N . GLU A 1 71 ? 4.523 -3.226 6.408 1.00 93.69 71 GLU A N 1
ATOM 542 C CA . GLU A 1 71 ? 4.479 -1.932 7.101 1.00 93.69 71 GLU A CA 1
ATOM 543 C C . GLU A 1 71 ? 3.358 -1.863 8.147 1.00 93.69 71 GLU A C 1
ATOM 545 O O . GLU A 1 71 ? 3.577 -1.373 9.255 1.00 93.69 71 GLU A O 1
ATOM 550 N N . LEU A 1 72 ? 2.177 -2.414 7.854 1.00 91.38 72 LEU A N 1
ATOM 551 C CA . LEU A 1 72 ? 1.078 -2.482 8.824 1.00 91.38 72 LEU A CA 1
ATOM 552 C C . LEU A 1 72 ? 1.457 -3.321 10.045 1.00 91.38 72 LEU A C 1
ATOM 554 O O . LEU A 1 72 ? 1.207 -2.909 11.179 1.00 91.38 72 LEU A O 1
ATOM 558 N N . SER A 1 73 ? 2.108 -4.464 9.814 1.00 90.25 73 SER A N 1
ATOM 559 C CA . SER A 1 73 ? 2.609 -5.335 10.880 1.00 90.25 73 SER A CA 1
ATOM 560 C C . SER A 1 73 ? 3.683 -4.632 11.713 1.00 90.25 73 SER A C 1
ATOM 562 O O . SER A 1 73 ? 3.643 -4.670 12.941 1.00 90.25 73 SER A O 1
ATOM 564 N N . ARG A 1 74 ? 4.610 -3.925 11.055 1.00 92.56 74 ARG A N 1
ATOM 565 C CA . ARG A 1 74 ? 5.667 -3.134 11.700 1.00 92.56 74 ARG A CA 1
ATOM 566 C C . ARG A 1 74 ? 5.104 -2.013 12.578 1.00 92.56 74 ARG A C 1
ATOM 568 O O . ARG A 1 74 ? 5.666 -1.731 13.633 1.00 92.56 74 ARG A O 1
ATOM 575 N N . LEU A 1 75 ? 4.016 -1.376 12.149 1.00 89.56 75 LEU A N 1
ATOM 576 C CA . LEU A 1 75 ? 3.352 -0.288 12.873 1.00 89.56 75 LEU A CA 1
ATOM 577 C C . LEU A 1 75 ? 2.274 -0.770 13.856 1.00 89.56 75 LEU A C 1
ATOM 579 O O . LEU A 1 75 ? 1.650 0.055 14.520 1.00 89.56 75 LEU A O 1
ATOM 583 N N . ASN A 1 76 ? 2.064 -2.085 13.973 1.00 88.75 76 ASN A N 1
ATOM 584 C CA . ASN A 1 76 ? 1.038 -2.698 14.818 1.00 88.75 76 ASN A CA 1
ATOM 585 C C . ASN A 1 76 ? -0.386 -2.163 14.538 1.00 88.75 76 ASN A C 1
ATOM 587 O O . ASN A 1 76 ? -1.205 -2.021 15.449 1.00 88.75 76 ASN A O 1
ATOM 591 N N . ILE A 1 77 ? -0.681 -1.849 13.271 1.00 83.62 77 ILE A N 1
ATOM 592 C CA . ILE A 1 77 ? -2.006 -1.403 12.826 1.00 83.62 77 ILE A CA 1
ATOM 593 C C . ILE A 1 77 ? -2.890 -2.645 12.658 1.00 83.62 77 ILE A C 1
ATOM 595 O O . ILE A 1 77 ? -2.643 -3.486 11.791 1.00 83.62 77 ILE A O 1
ATOM 599 N N . GLN A 1 78 ? -3.909 -2.784 13.510 1.00 74.12 78 GLN A N 1
ATOM 600 C CA . GLN A 1 78 ? -4.777 -3.964 13.527 1.00 74.12 78 GLN A CA 1
ATOM 601 C C . GLN A 1 78 ? -5.686 -4.061 12.293 1.00 74.12 78 GLN A C 1
ATOM 603 O O . GLN A 1 78 ? -6.141 -3.062 11.735 1.00 74.12 78 GLN A O 1
ATOM 608 N N . ARG A 1 79 ? -5.975 -5.309 11.900 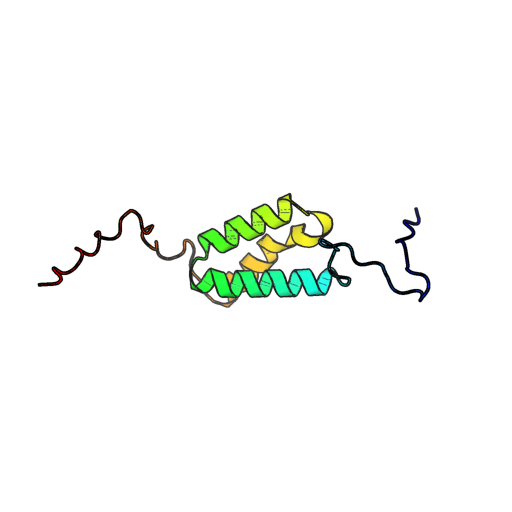1.00 66.94 79 ARG A N 1
ATOM 609 C CA . ARG A 1 79 ? -6.963 -5.667 10.878 1.00 66.94 79 ARG A CA 1
ATOM 610 C C . ARG A 1 79 ? -8.214 -6.252 11.540 1.00 66.94 79 ARG A C 1
ATOM 612 O O . ARG A 1 79 ? -8.060 -7.160 12.356 1.00 66.94 79 ARG A O 1
ATOM 619 N N . PRO A 1 80 ? -9.431 -5.851 11.134 1.00 60.09 80 PRO A N 1
ATOM 620 C CA . PRO A 1 80 ? -9.765 -4.720 10.261 1.00 60.09 80 PRO A CA 1
ATOM 621 C C . PRO A 1 80 ? -9.569 -3.374 10.979 1.00 60.09 80 PRO A C 1
ATOM 623 O O . PRO A 1 80 ? -9.462 -3.338 12.204 1.00 60.09 80 PRO A O 1
ATOM 626 N N . ALA A 1 81 ? -9.548 -2.272 10.220 1.00 52.91 81 ALA A N 1
ATOM 627 C CA . ALA A 1 81 ? -9.641 -0.936 10.805 1.00 52.91 81 AL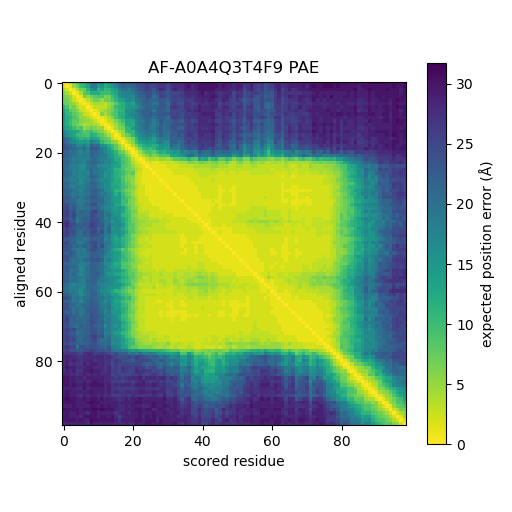A A CA 1
ATOM 628 C C . ALA A 1 81 ? -10.817 -0.877 11.797 1.00 52.91 81 ALA A C 1
ATOM 630 O O . ALA A 1 81 ? -11.842 -1.524 11.538 1.00 52.91 81 ALA A O 1
ATOM 631 N N . PRO A 1 82 ? -10.715 -0.126 12.910 1.00 54.50 82 PRO A N 1
ATOM 632 C CA . PRO A 1 82 ? -11.877 0.127 13.747 1.00 54.50 82 PRO A CA 1
ATOM 633 C C . PRO A 1 82 ? -12.983 0.671 12.844 1.00 54.50 82 PRO A C 1
ATOM 635 O O . PRO A 1 82 ? -12.765 1.628 12.109 1.00 54.50 82 PRO A O 1
ATOM 638 N N . PHE A 1 83 ? -14.134 0.000 12.839 1.00 53.25 83 PHE A N 1
ATOM 639 C CA . PHE A 1 83 ? -15.271 0.353 11.998 1.00 53.25 83 PHE A CA 1
ATOM 640 C C . PHE A 1 83 ? -15.624 1.830 12.213 1.00 53.25 83 PHE A C 1
ATOM 642 O O . PHE A 1 83 ? -16.226 2.187 13.225 1.00 53.25 83 PHE A O 1
ATOM 649 N N . ILE A 1 84 ? -15.232 2.695 11.276 1.00 56.66 84 ILE A N 1
ATOM 650 C CA . ILE A 1 84 ? -15.754 4.054 11.207 1.00 56.66 84 ILE A CA 1
ATOM 651 C C . ILE A 1 84 ? -17.136 3.894 10.593 1.00 56.66 84 ILE A C 1
ATOM 653 O O . ILE A 1 84 ? -17.264 3.489 9.436 1.00 56.66 84 ILE A O 1
ATOM 657 N N . GLU A 1 85 ? -18.177 4.133 11.393 1.00 49.69 85 GLU A N 1
ATOM 658 C CA . GLU A 1 85 ? -19.546 4.097 10.894 1.00 49.69 85 GLU A CA 1
ATOM 659 C C . GLU A 1 85 ? -19.643 4.946 9.622 1.00 49.69 85 GLU A C 1
ATOM 661 O O . GLU A 1 85 ? -19.222 6.109 9.627 1.00 49.69 85 GLU A O 1
ATOM 666 N N . PRO A 1 86 ? -20.175 4.393 8.516 1.00 53.97 86 PRO A N 1
ATOM 667 C CA . PRO A 1 86 ? -20.343 5.174 7.308 1.00 53.97 86 PRO A CA 1
ATOM 668 C C . PRO A 1 86 ? -21.216 6.394 7.636 1.00 53.97 86 PRO A C 1
ATOM 670 O O . PRO A 1 86 ? -22.156 6.275 8.428 1.00 53.97 86 PRO A O 1
ATOM 673 N N . PRO A 1 87 ? -20.971 7.561 7.018 1.00 55.34 87 PRO A N 1
ATOM 674 C CA . PRO A 1 87 ? -21.681 8.799 7.344 1.00 55.34 87 PRO A CA 1
ATOM 675 C C . PRO A 1 87 ? -23.207 8.718 7.154 1.00 55.34 87 PRO A C 1
ATOM 677 O O . PRO A 1 87 ? -23.931 9.571 7.654 1.00 55.34 87 PRO A O 1
ATOM 680 N N . SER A 1 88 ? -23.709 7.680 6.478 1.00 58.22 88 SER A N 1
ATOM 681 C CA . SER A 1 88 ? -25.132 7.341 6.371 1.00 58.22 88 SER A CA 1
ATOM 682 C C . SER A 1 88 ? -25.769 6.805 7.662 1.00 58.22 88 SER A C 1
ATOM 684 O O . SER A 1 88 ? -26.995 6.780 7.752 1.00 58.22 88 SER A O 1
ATOM 686 N N . LYS A 1 89 ? -24.967 6.364 8.640 1.00 52.25 89 LYS A N 1
ATOM 687 C CA . LYS A 1 89 ? -25.412 5.863 9.953 1.00 52.25 89 LYS A CA 1
ATOM 688 C C . LYS A 1 89 ? -25.166 6.839 11.099 1.00 52.25 89 LYS A C 1
ATOM 690 O O . LYS A 1 89 ? -25.733 6.649 12.171 1.00 52.25 89 LYS A O 1
ATOM 695 N N . LEU A 1 90 ? -24.376 7.890 10.871 1.00 57.53 90 LEU A N 1
ATOM 696 C CA . LEU A 1 90 ? -24.248 8.965 11.845 1.00 57.53 90 LEU A CA 1
ATOM 697 C C . LEU A 1 90 ? -25.629 9.602 12.051 1.00 57.53 90 LEU A C 1
ATOM 699 O O . LEU A 1 90 ? -26.341 9.836 11.067 1.00 57.53 90 LEU A O 1
ATOM 703 N N . PRO A 1 91 ? -26.035 9.888 13.301 1.00 58.09 91 PRO A N 1
ATOM 704 C CA . PRO A 1 91 ? -27.282 10.590 13.540 1.00 58.09 91 PRO A CA 1
ATOM 705 C C . PRO A 1 91 ? -27.238 11.887 12.740 1.00 58.09 91 PRO A C 1
ATOM 707 O O . PRO A 1 91 ? -26.279 12.654 12.850 1.00 58.09 91 PRO A O 1
ATOM 710 N N . VAL A 1 92 ? -28.257 12.112 11.904 1.00 65.00 92 VAL A N 1
ATOM 711 C CA . VAL A 1 92 ? -28.432 13.381 11.196 1.00 65.00 92 VAL A CA 1
ATOM 712 C C . VAL A 1 92 ? -28.349 14.454 12.267 1.00 65.00 92 VAL A C 1
ATOM 714 O O . VAL A 1 92 ? -29.243 14.532 13.110 1.00 65.00 92 VAL A O 1
ATOM 717 N N . LEU A 1 93 ? -27.254 15.224 12.280 1.00 61.50 93 LEU A N 1
ATOM 718 C CA . LEU A 1 93 ? -27.108 16.352 13.188 1.00 61.50 93 LEU A CA 1
ATOM 719 C C . LEU A 1 93 ? -28.329 17.218 12.932 1.00 61.50 93 LEU A C 1
ATOM 721 O O . LEU A 1 93 ? -28.451 17.822 11.861 1.00 61.50 93 LEU A O 1
ATOM 725 N N . ALA A 1 94 ? -29.280 17.175 13.868 1.00 59.66 94 ALA A N 1
ATOM 726 C CA . ALA A 1 94 ? -30.504 17.934 13.775 1.00 59.66 94 ALA A CA 1
ATOM 727 C C . ALA A 1 94 ? -30.055 19.363 13.515 1.00 59.66 94 ALA A C 1
ATOM 729 O O . ALA A 1 94 ? -29.319 19.925 14.328 1.00 59.66 94 ALA A O 1
ATOM 730 N N . LYS A 1 95 ? -30.398 19.900 12.335 1.00 59.59 95 LYS A N 1
ATOM 731 C CA . LYS A 1 95 ? -30.145 21.299 11.998 1.00 59.59 95 LYS A CA 1
ATOM 732 C C . LYS A 1 95 ? -30.647 22.095 13.191 1.00 59.59 95 LYS A C 1
ATOM 734 O O . LYS A 1 95 ? -31.857 22.173 13.399 1.00 59.59 95 LYS A O 1
ATOM 739 N N . GLY A 1 96 ? -29.712 22.601 13.997 1.00 58.81 96 GLY A N 1
ATOM 740 C CA . GLY A 1 96 ? -30.036 23.438 15.136 1.00 58.81 96 GLY A CA 1
ATO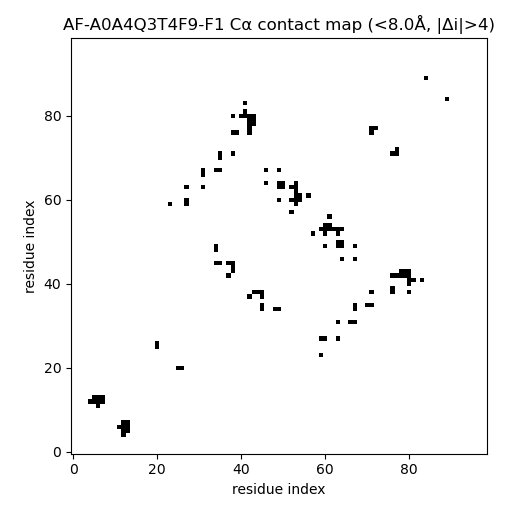M 741 C C . GLY A 1 96 ? -30.977 24.514 14.627 1.00 58.81 96 GLY A C 1
ATOM 742 O O . GLY A 1 96 ? -30.724 25.116 13.577 1.00 58.81 96 GLY A O 1
ATOM 743 N N . ARG A 1 97 ? -32.113 24.666 15.306 1.00 53.28 97 ARG A N 1
ATOM 744 C CA . ARG A 1 97 ? -33.114 25.673 14.979 1.00 53.28 97 ARG A CA 1
ATOM 745 C C . ARG A 1 97 ? -32.377 27.012 14.969 1.00 53.28 97 ARG A C 1
ATOM 747 O O . ARG A 1 97 ? -31.935 27.470 16.014 1.00 53.28 97 ARG A O 1
ATOM 754 N N . ARG A 1 98 ? -32.174 27.604 13.789 1.00 56.47 98 ARG A N 1
ATOM 755 C CA . ARG A 1 98 ? -31.852 29.030 13.713 1.00 56.47 98 ARG A CA 1
ATOM 756 C C . ARG A 1 98 ? -33.137 29.738 14.127 1.00 56.47 98 ARG A C 1
ATOM 758 O O . ARG A 1 98 ? -34.072 29.802 13.333 1.00 56.47 98 ARG A O 1
ATOM 765 N N . GLY A 1 99 ? -33.206 30.125 15.391 1.00 46.12 99 GLY A N 1
ATOM 766 C CA . GLY A 1 99 ? -34.305 30.848 16.015 1.00 46.12 99 GLY A CA 1
ATOM 767 C C . GLY A 1 99 ? -33.775 31.529 17.253 1.00 46.12 99 GLY A C 1
ATOM 768 O O . GLY A 1 99 ? -33.241 30.786 18.102 1.00 46.12 99 GLY A O 1
#

Foldseek 3Di:
DDPDQDAPPVRHGDADPVRDDPDLVVVLVVLLVVLLVCLVVFVPVSLVVLVVVCVVCVVRRVCSNVSNVVSCVVVVRDPGHDDPDDPVPPPPPPPPPPD

Nearest PDB structures (foldseek):
  6r10-assembly1_S  TM=3.506E-01  e=4.117E+00  Thermus thermophilus HB8
  8yy1-assembly1_U  TM=4.051E-01  e=7.210E+00  Thermus thermophilus HB8
  8ywt-assembly1_Q  TM=3.362E-01  e=4.962E+00  Thermus thermophilus HB8
  6r10-assembly1_Y  TM=3.455E-01  e=8.166E+00  Thermus thermophilus HB8

Sequence (99 aa):
MIEKHPKDDQGKLVMFPGAPCAQPAEHFAKTLRHLVDFAQLDAGYAISRASESASDNRLWFADLPAALDVELSRLNIQRPAPFIEPPSKLPVLAKGRRG

Secondary structure (DSSP, 8-state):
------B-TTS-B---TT---S-HHHHHHHHHHHHHHHHHHHHHHHHHHHHHHHHHTHHHHTTHHHHHHHHHHHTT--SSPP----TTTS---------